Protein AF-A0A7Y9JTN6-F1 (afdb_monomer_lite)

Structure (mmCIF, N/CA/C/O backbone):
data_AF-A0A7Y9JTN6-F1
#
_entry.id   AF-A0A7Y9JTN6-F1
#
loop_
_atom_site.group_PDB
_atom_site.id
_atom_site.type_symbol
_atom_site.label_atom_id
_atom_site.label_alt_id
_atom_site.label_comp_id
_atom_site.label_asym_id
_atom_site.label_entity_id
_atom_site.label_seq_id
_atom_site.pdbx_PDB_ins_code
_atom_site.Cartn_x
_atom_site.Cartn_y
_atom_site.Cartn_z
_atom_site.occupancy
_atom_site.B_iso_or_equiv
_atom_site.auth_seq_id
_atom_site.auth_comp_id
_atom_site.auth_asym_id
_atom_site.auth_atom_id
_atom_site.pdbx_PDB_model_num
ATOM 1 N N . MET A 1 1 ? 36.329 -16.794 5.502 1.00 54.28 1 MET A N 1
ATOM 2 C CA . MET A 1 1 ? 36.485 -15.556 4.712 1.00 54.28 1 MET A CA 1
ATOM 3 C C . MET A 1 1 ? 35.180 -14.765 4.800 1.00 54.28 1 MET A C 1
ATOM 5 O O . MET A 1 1 ? 34.334 -14.875 3.928 1.00 54.28 1 MET A O 1
ATOM 9 N N . TRP A 1 2 ? 34.990 -14.066 5.921 1.00 62.34 2 TRP A N 1
ATOM 10 C CA . TRP A 1 2 ? 33.822 -13.220 6.236 1.00 62.34 2 TRP A CA 1
ATOM 11 C C . TRP A 1 2 ? 34.277 -11.772 6.541 1.00 62.34 2 TRP A C 1
ATOM 13 O O . TRP A 1 2 ? 33.577 -11.016 7.196 1.00 62.34 2 TRP A O 1
ATOM 23 N N . ASP A 1 3 ? 35.465 -11.384 6.061 1.00 61.41 3 ASP A N 1
ATOM 24 C CA . ASP A 1 3 ? 36.129 -10.095 6.339 1.00 61.41 3 ASP A CA 1
ATOM 25 C C . ASP A 1 3 ? 35.590 -8.907 5.518 1.00 61.41 3 ASP A C 1
ATOM 27 O O . ASP A 1 3 ? 36.151 -7.816 5.537 1.00 61.41 3 ASP A O 1
ATOM 31 N N . THR A 1 4 ? 34.506 -9.095 4.764 1.00 66.81 4 THR A N 1
ATOM 32 C CA . THR A 1 4 ? 33.969 -8.075 3.848 1.00 66.81 4 THR A CA 1
ATOM 33 C C . THR A 1 4 ? 32.482 -7.806 4.023 1.00 66.81 4 THR A C 1
ATOM 35 O O . THR A 1 4 ? 31.858 -7.253 3.115 1.00 66.81 4 THR A O 1
ATOM 38 N N . VAL A 1 5 ? 31.890 -8.114 5.183 1.00 63.75 5 VAL A N 1
ATOM 39 C CA . VAL A 1 5 ? 30.571 -7.541 5.478 1.00 63.75 5 VAL A CA 1
ATOM 40 C C . VAL A 1 5 ? 30.760 -6.084 5.897 1.00 63.75 5 VAL A C 1
ATOM 42 O O . VAL A 1 5 ? 31.033 -5.755 7.047 1.00 63.75 5 VAL A O 1
ATOM 45 N N . GLN A 1 6 ? 30.669 -5.210 4.900 1.00 62.91 6 GLN A N 1
ATOM 46 C CA . GLN A 1 6 ? 30.633 -3.759 5.033 1.00 62.91 6 GLN A CA 1
ATOM 47 C C . GLN A 1 6 ? 29.314 -3.371 5.716 1.00 62.91 6 GLN A C 1
ATOM 49 O O . GLN A 1 6 ? 28.330 -3.088 5.037 1.00 62.91 6 GLN A O 1
ATOM 54 N N . HIS A 1 7 ? 29.264 -3.441 7.047 1.00 58.78 7 HIS A N 1
ATOM 55 C CA . HIS A 1 7 ? 28.023 -3.210 7.786 1.00 58.78 7 HIS A CA 1
ATOM 56 C C . HIS A 1 7 ? 27.569 -1.743 7.773 1.00 58.78 7 HIS A C 1
ATOM 58 O O . HIS A 1 7 ? 26.368 -1.521 7.808 1.00 58.78 7 HIS A O 1
ATOM 64 N N . ASP A 1 8 ? 28.478 -0.767 7.621 1.00 61.59 8 ASP A N 1
ATOM 65 C CA . ASP A 1 8 ? 28.151 0.650 7.863 1.00 61.59 8 ASP A CA 1
ATOM 66 C C . ASP A 1 8 ? 28.901 1.633 6.931 1.00 61.59 8 ASP A C 1
ATOM 68 O O . ASP A 1 8 ? 29.422 2.663 7.360 1.00 61.59 8 ASP A O 1
ATOM 72 N N . GLN A 1 9 ? 29.006 1.331 5.630 1.00 61.34 9 GLN A N 1
ATOM 73 C CA . GLN A 1 9 ? 29.550 2.298 4.659 1.00 61.34 9 GLN A CA 1
ATOM 74 C C . GLN A 1 9 ? 28.560 3.460 4.431 1.00 61.34 9 GLN A C 1
ATOM 76 O O . GLN A 1 9 ? 27.352 3.206 4.364 1.00 61.34 9 GLN A O 1
ATOM 81 N N . PRO A 1 10 ? 29.017 4.715 4.234 1.00 54.53 10 PRO A N 1
ATOM 82 C CA . PRO A 1 10 ? 28.150 5.823 3.831 1.00 54.53 10 PRO A CA 1
ATOM 83 C C . PRO A 1 10 ? 27.532 5.503 2.462 1.00 54.53 10 PRO A C 1
ATOM 85 O O . PRO A 1 10 ? 28.224 5.506 1.447 1.00 54.53 10 PRO A O 1
ATOM 88 N N . GLY A 1 11 ? 26.242 5.158 2.437 1.00 60.12 11 GLY A N 1
ATOM 89 C CA . GLY A 1 11 ? 25.552 4.644 1.244 1.00 60.12 11 GLY A CA 1
ATOM 90 C C . GLY A 1 11 ? 25.098 3.183 1.341 1.00 60.12 11 GLY A C 1
ATOM 91 O O . GLY A 1 11 ? 24.415 2.705 0.437 1.00 60.12 11 GLY A O 1
ATOM 92 N N . SER A 1 12 ? 25.406 2.482 2.438 1.00 62.72 12 SER A N 1
ATOM 93 C CA . SER A 1 12 ? 24.698 1.254 2.805 1.00 62.72 12 SER A CA 1
ATOM 94 C C . SER A 1 12 ? 23.265 1.626 3.187 1.00 62.72 12 SER A C 1
ATOM 96 O O . SER A 1 12 ? 22.979 2.137 4.267 1.00 62.72 12 SER A O 1
ATOM 98 N N . ILE A 1 13 ? 22.338 1.467 2.244 1.00 67.19 13 ILE A N 1
ATOM 99 C CA . ILE A 1 13 ? 20.924 1.584 2.574 1.00 67.19 13 ILE A CA 1
ATOM 100 C C . ILE A 1 13 ? 20.611 0.371 3.452 1.00 67.19 13 ILE A C 1
ATOM 102 O O . ILE A 1 13 ? 20.745 -0.773 3.009 1.00 67.19 13 ILE A O 1
ATOM 106 N N . HIS A 1 14 ? 20.254 0.596 4.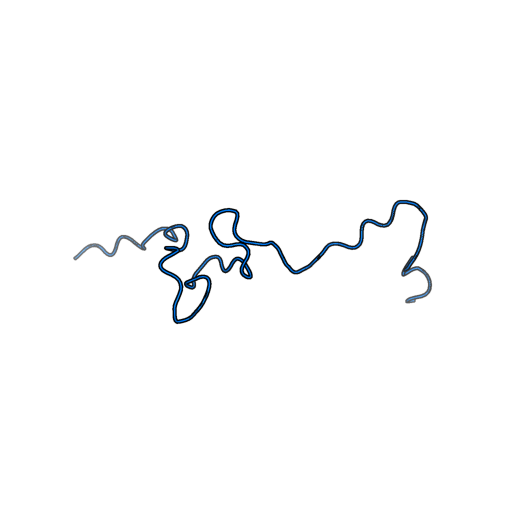716 1.00 66.81 14 HIS A N 1
ATOM 107 C CA . HIS A 1 14 ? 19.654 -0.469 5.507 1.00 66.81 14 HIS A CA 1
ATOM 108 C C . HIS A 1 14 ? 18.370 -0.859 4.786 1.00 66.81 14 HIS A C 1
ATOM 110 O O . HIS A 1 14 ? 17.383 -0.123 4.795 1.00 66.81 14 HIS A O 1
ATOM 116 N N . LEU A 1 15 ? 18.419 -1.990 4.085 1.00 64.94 15 LEU A N 1
ATOM 117 C CA . LEU A 1 15 ? 17.242 -2.584 3.486 1.00 64.94 15 LEU A CA 1
ATOM 118 C C . LEU A 1 15 ? 16.318 -2.932 4.650 1.00 64.94 15 LEU A C 1
ATOM 120 O O . LEU A 1 15 ? 16.577 -3.880 5.391 1.00 64.94 15 LEU A O 1
ATOM 124 N N . SER A 1 16 ? 15.271 -2.132 4.855 1.00 66.62 16 SER A N 1
ATOM 125 C CA . SER A 1 16 ? 14.232 -2.502 5.801 1.00 66.62 16 SER A CA 1
ATOM 126 C C . SER A 1 16 ? 13.567 -3.763 5.256 1.00 66.62 16 SER A C 1
ATOM 128 O O . SER A 1 16 ? 13.054 -3.788 4.133 1.00 66.62 16 SER A O 1
ATOM 130 N N . HIS A 1 1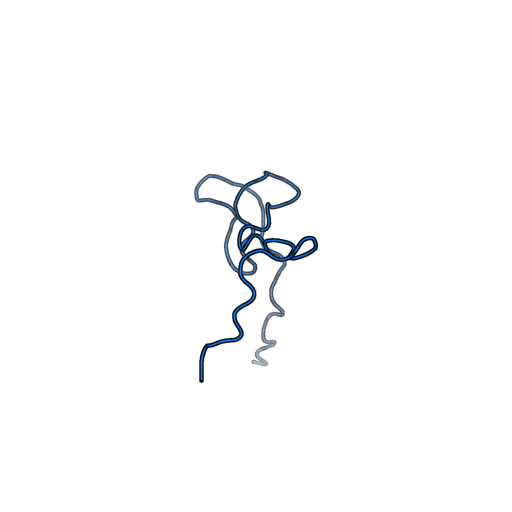7 ? 13.610 -4.841 6.036 1.00 66.50 17 HIS A N 1
ATOM 131 C CA . HIS A 1 17 ? 12.805 -6.026 5.741 1.00 66.50 17 HIS A CA 1
ATOM 132 C C . HIS A 1 17 ? 11.312 -5.685 5.803 1.00 66.50 17 HIS A C 1
ATOM 134 O O . HIS A 1 17 ? 10.507 -6.262 5.073 1.00 66.50 17 HIS A O 1
ATOM 140 N N . ASP A 1 18 ? 10.972 -4.673 6.601 1.00 68.38 18 ASP A N 1
ATOM 141 C CA . ASP A 1 18 ? 9.631 -4.135 6.694 1.00 68.38 18 ASP A CA 1
ATOM 142 C C . ASP A 1 18 ? 9.336 -3.244 5.491 1.00 68.38 18 ASP A C 1
ATOM 144 O O . ASP A 1 1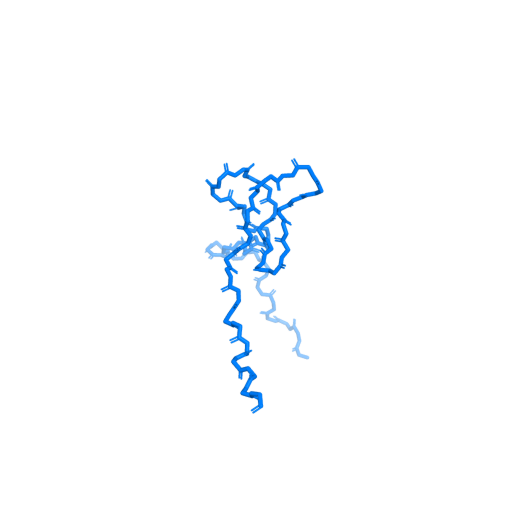8 ? 9.8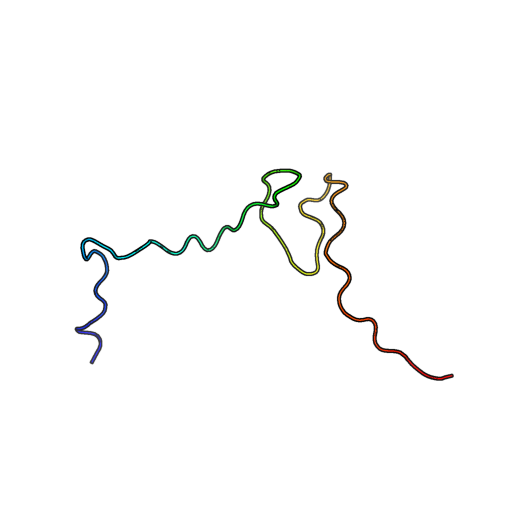64 -2.138 5.332 1.00 68.38 18 ASP A O 1
ATOM 148 N N . ARG A 1 19 ? 8.463 -3.754 4.625 1.00 75.31 19 ARG A N 1
ATOM 149 C CA . ARG A 1 19 ? 7.785 -2.973 3.594 1.00 75.31 19 ARG A CA 1
ATOM 150 C C . ARG A 1 19 ? 6.373 -2.672 4.093 1.00 75.31 19 ARG A C 1
ATOM 152 O O . ARG A 1 19 ? 5.571 -3.602 4.159 1.00 75.31 19 ARG A O 1
ATOM 159 N N . PRO A 1 20 ? 6.041 -1.420 4.451 1.00 82.50 20 PRO A N 1
ATOM 160 C CA . PRO A 1 20 ? 4.700 -1.091 4.905 1.00 82.50 20 PRO A CA 1
ATOM 161 C C . PRO A 1 20 ? 3.707 -1.126 3.739 1.00 82.50 20 PRO A C 1
ATOM 163 O O . PRO A 1 20 ? 3.968 -0.617 2.641 1.00 82.50 20 PRO A O 1
ATOM 166 N N . CYS A 1 21 ? 2.536 -1.704 3.987 1.00 80.50 21 CYS A N 1
ATOM 167 C CA . CYS A 1 21 ? 1.396 -1.647 3.088 1.00 80.50 21 CYS A CA 1
ATOM 168 C C . CYS A 1 21 ? 1.007 -0.185 2.845 1.00 80.50 21 CYS A C 1
ATOM 170 O O . CYS A 1 21 ? 0.728 0.555 3.784 1.00 80.50 21 CYS A O 1
ATOM 172 N N . GLN A 1 22 ? 0.908 0.228 1.582 1.00 80.12 22 GLN A N 1
ATOM 173 C CA . GLN A 1 22 ? 0.601 1.620 1.221 1.00 80.12 22 GLN A CA 1
ATOM 174 C C . GLN A 1 22 ? -0.850 2.039 1.526 1.00 80.12 22 GLN A C 1
ATOM 176 O O . GLN A 1 22 ? -1.207 3.196 1.334 1.00 80.12 22 GLN A O 1
ATOM 181 N N . ARG A 1 23 ? -1.699 1.110 1.988 1.00 82.25 23 ARG A N 1
ATOM 182 C CA . ARG A 1 23 ? -3.086 1.392 2.391 1.00 82.25 23 ARG A CA 1
ATOM 183 C C . ARG A 1 23 ? -3.238 1.600 3.896 1.00 82.25 23 ARG A C 1
ATOM 185 O O . ARG A 1 23 ? -3.993 2.473 4.300 1.00 82.25 23 ARG A O 1
ATOM 192 N N . CYS A 1 24 ? -2.562 0.785 4.708 1.00 86.81 24 CYS A N 1
ATOM 193 C CA . CYS A 1 24 ? -2.771 0.737 6.161 1.00 86.81 24 CYS A CA 1
ATOM 194 C C . CYS A 1 24 ? -1.496 0.889 7.004 1.00 86.81 24 CYS A C 1
ATOM 196 O O . CYS A 1 24 ? -1.601 1.042 8.213 1.00 86.81 24 CYS A O 1
ATOM 198 N N . GLY A 1 25 ? -0.302 0.850 6.407 1.00 82.75 25 GLY A N 1
ATOM 199 C CA . GLY A 1 25 ? 0.974 1.023 7.113 1.00 82.75 25 GLY A CA 1
ATOM 200 C C . GLY A 1 25 ? 1.503 -0.214 7.853 1.00 82.75 25 GLY A C 1
ATOM 201 O O . GLY A 1 25 ? 2.657 -0.210 8.266 1.00 82.75 25 GLY A O 1
ATOM 202 N N . HIS A 1 26 ? 0.712 -1.283 7.981 1.00 86.75 26 HIS A N 1
ATOM 203 C CA . HIS A 1 26 ? 1.154 -2.567 8.543 1.00 86.75 26 HIS A CA 1
ATOM 204 C C . HIS A 1 26 ? 2.185 -3.279 7.654 1.00 86.75 26 HIS A C 1
ATOM 206 O O . HIS A 1 26 ? 2.333 -2.949 6.475 1.00 86.75 26 HIS A O 1
ATOM 212 N N . GLY A 1 27 ? 2.846 -4.307 8.196 1.00 81.00 27 GLY A N 1
ATOM 213 C CA . GLY A 1 27 ? 3.746 -5.172 7.433 1.00 81.00 27 GLY A CA 1
ATOM 214 C C . GLY A 1 27 ? 3.048 -5.776 6.212 1.00 81.00 27 GLY A C 1
ATOM 215 O O . GLY A 1 27 ? 2.009 -6.429 6.325 1.00 81.00 27 GLY A O 1
ATOM 216 N N . MET A 1 28 ? 3.589 -5.520 5.021 1.00 77.94 28 MET A N 1
ATOM 217 C CA . MET A 1 28 ? 3.030 -6.045 3.782 1.00 77.94 28 MET A CA 1
ATOM 218 C C . MET A 1 28 ? 3.363 -7.532 3.648 1.00 77.94 28 MET A C 1
ATOM 220 O O . MET A 1 28 ? 4.524 -7.909 3.489 1.00 77.94 2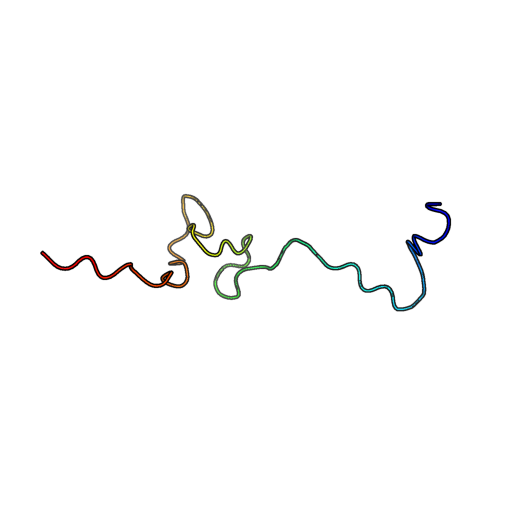8 MET A O 1
ATOM 224 N N . HIS A 1 29 ? 2.327 -8.366 3.610 1.00 74.88 29 HIS A N 1
ATOM 225 C CA . HIS A 1 29 ? 2.444 -9.784 3.293 1.00 74.88 29 HIS A CA 1
ATOM 226 C C . HIS A 1 29 ? 1.854 -10.059 1.907 1.00 74.88 29 HIS A C 1
ATOM 228 O O . HIS A 1 29 ? 0.756 -9.617 1.587 1.00 74.88 29 HIS A O 1
ATOM 234 N N . VAL A 1 30 ? 2.582 -10.800 1.067 1.00 72.25 30 VAL A N 1
ATOM 235 C CA . VAL A 1 30 ? 2.153 -11.091 -0.316 1.00 72.25 30 VAL A CA 1
ATOM 236 C C . VAL A 1 30 ? 0.931 -12.012 -0.349 1.00 72.25 30 VAL A C 1
ATOM 238 O O . VAL A 1 30 ? 0.075 -11.867 -1.213 1.00 72.25 30 VAL A O 1
ATOM 241 N N . TYR A 1 31 ? 0.839 -12.942 0.603 1.00 72.19 31 TYR A N 1
ATOM 242 C CA . TYR A 1 31 ? -0.173 -14.004 0.607 1.00 72.19 31 TYR A CA 1
ATOM 243 C C . TYR A 1 31 ? -1.146 -13.929 1.788 1.00 72.19 31 TYR A C 1
ATOM 245 O O . TYR A 1 31 ? -2.060 -14.744 1.869 1.00 72.19 31 TYR A O 1
ATOM 253 N N . LEU A 1 32 ? -0.953 -12.981 2.709 1.00 76.81 32 LEU A N 1
ATOM 254 C CA . LEU A 1 32 ? -1.751 -12.846 3.927 1.00 76.81 32 LEU A CA 1
ATOM 255 C C . LEU A 1 32 ? -2.337 -11.440 4.017 1.00 76.81 32 LEU A C 1
ATOM 257 O O . LEU A 1 32 ? -1.782 -10.488 3.468 1.00 76.81 32 LEU A O 1
ATOM 261 N N . ALA A 1 33 ? -3.446 -11.314 4.745 1.00 78.56 33 ALA A N 1
ATOM 262 C CA . ALA A 1 33 ? -3.928 -10.009 5.167 1.00 78.56 33 ALA A CA 1
ATOM 263 C C . ALA A 1 33 ? -2.842 -9.282 5.977 1.00 78.56 33 ALA A C 1
ATOM 265 O O . ALA A 1 33 ? -1.957 -9.894 6.581 1.00 78.56 33 ALA A O 1
ATOM 266 N N . CYS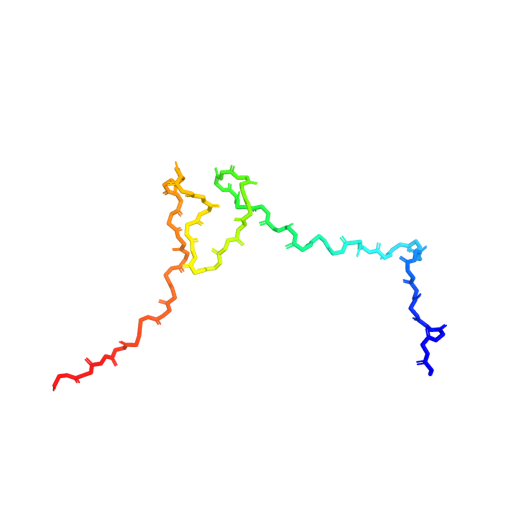 A 1 34 ? -2.911 -7.955 5.970 1.00 82.25 34 CYS A N 1
ATOM 267 C CA . CYS A 1 34 ? -1.933 -7.122 6.662 1.00 82.25 34 CYS A CA 1
ATOM 268 C C . CYS A 1 34 ? -1.933 -7.360 8.184 1.00 82.25 34 CYS A C 1
ATOM 270 O O . CYS A 1 34 ? -0.873 -7.316 8.796 1.00 82.25 34 CYS A O 1
ATOM 272 N N . ASP A 1 35 ? -3.108 -7.627 8.766 1.00 80.62 35 ASP A N 1
ATOM 273 C CA . ASP A 1 35 ? -3.303 -8.061 10.155 1.00 80.62 35 ASP A CA 1
ATOM 274 C C . ASP A 1 35 ? -4.703 -8.698 10.312 1.00 80.62 35 ASP A C 1
ATOM 276 O O . ASP A 1 35 ? -5.558 -8.564 9.434 1.00 80.62 35 ASP A O 1
ATOM 280 N N . SER A 1 36 ? -4.945 -9.358 11.442 1.00 78.12 36 SER A N 1
ATOM 281 C CA . SER A 1 36 ? -6.192 -10.008 11.863 1.00 78.12 36 SER A CA 1
ATOM 282 C C . SER A 1 36 ? -7.438 -9.112 11.835 1.00 78.12 36 SER A C 1
ATOM 284 O O . SER A 1 36 ? -8.534 -9.617 11.607 1.00 78.12 36 SER A O 1
ATOM 286 N N . GLY A 1 37 ? -7.284 -7.799 12.036 1.00 82.31 37 GLY A N 1
ATOM 287 C CA . GLY A 1 37 ? -8.371 -6.812 11.977 1.00 82.31 37 GLY A CA 1
ATOM 288 C C . GLY A 1 37 ? -8.315 -5.877 10.766 1.00 82.31 37 GLY A C 1
ATOM 289 O O . GLY A 1 37 ? -8.981 -4.845 10.768 1.00 82.31 37 GLY A O 1
ATOM 290 N N . CYS A 1 38 ? -7.474 -6.167 9.769 1.00 81.50 38 CYS A N 1
ATOM 291 C CA . CYS A 1 38 ? -7.246 -5.270 8.643 1.00 81.50 38 CYS A CA 1
ATOM 292 C C . CYS A 1 38 ? -7.904 -5.793 7.360 1.00 81.50 38 CYS A C 1
ATOM 294 O O . CYS A 1 38 ? -7.494 -6.818 6.823 1.00 81.50 38 CYS A O 1
ATOM 296 N N . ASP A 1 39 ? -8.821 -5.009 6.789 1.00 79.88 39 ASP A N 1
ATOM 297 C CA . ASP A 1 39 ? -9.539 -5.332 5.541 1.00 79.88 39 ASP A CA 1
ATOM 298 C C . ASP A 1 39 ? -8.688 -5.159 4.262 1.00 79.88 39 ASP A C 1
ATOM 300 O O . ASP A 1 39 ? -9.192 -5.009 3.144 1.00 79.88 39 ASP A O 1
ATOM 304 N N . CYS A 1 40 ? -7.362 -5.108 4.397 1.00 80.94 40 CYS A N 1
ATOM 305 C CA . CYS A 1 40 ? -6.468 -5.034 3.249 1.00 80.94 40 CYS A CA 1
ATOM 306 C C . CYS A 1 40 ? -6.317 -6.417 2.611 1.00 80.94 40 CYS A C 1
ATOM 308 O O . CYS A 1 40 ? -5.557 -7.254 3.099 1.00 80.94 40 CYS A O 1
ATOM 310 N N . GLN A 1 41 ? -7.001 -6.622 1.482 1.00 74.00 41 GLN A N 1
ATOM 311 C CA . GLN A 1 41 ? -6.840 -7.819 0.658 1.00 74.00 41 GLN A CA 1
ATOM 312 C C . GLN A 1 41 ? -5.411 -7.912 0.085 1.00 74.00 41 GLN A C 1
ATOM 314 O O . GLN A 1 41 ? -4.947 -6.938 -0.524 1.00 74.00 41 GLN A O 1
ATOM 319 N N . PRO A 1 42 ? -4.721 -9.060 0.222 1.00 71.38 42 PRO A N 1
ATOM 320 C CA . PRO A 1 42 ? -3.456 -9.299 -0.462 1.00 71.38 42 PRO A CA 1
ATOM 321 C C . PRO A 1 42 ? -3.640 -9.285 -1.984 1.00 71.38 42 PRO A C 1
ATOM 323 O O . PRO A 1 42 ? -4.729 -9.557 -2.502 1.00 71.38 42 PRO A O 1
ATOM 326 N N . LEU A 1 43 ? -2.562 -8.977 -2.711 1.00 68.25 43 LEU A N 1
ATOM 327 C CA . LEU A 1 43 ? -2.557 -9.108 -4.165 1.00 68.25 43 LEU A CA 1
ATOM 328 C C . LEU A 1 43 ? -2.836 -10.579 -4.494 1.00 68.25 43 LEU A C 1
ATOM 330 O O . LEU A 1 43 ? -2.125 -11.458 -4.011 1.00 68.25 43 LEU A O 1
ATOM 334 N N . ALA A 1 44 ? -3.885 -10.855 -5.271 1.00 63.94 44 ALA A N 1
ATOM 335 C CA . ALA A 1 44 ? -4.265 -12.225 -5.582 1.00 63.94 44 ALA A CA 1
ATOM 336 C C . ALA A 1 44 ? -3.085 -12.938 -6.258 1.00 63.94 44 ALA A C 1
ATOM 338 O O . ALA A 1 44 ? -2.703 -12.602 -7.380 1.00 63.94 44 ALA A O 1
ATOM 339 N N . ALA A 1 45 ? -2.502 -13.919 -5.566 1.00 60.03 45 ALA A N 1
ATOM 340 C CA . ALA A 1 45 ? -1.563 -14.834 -6.191 1.00 60.03 45 ALA A CA 1
ATOM 341 C C . ALA A 1 45 ? -2.268 -15.506 -7.383 1.00 60.03 45 ALA A C 1
ATOM 343 O O . ALA A 1 45 ? -3.471 -15.788 -7.284 1.00 60.03 45 ALA A O 1
ATOM 344 N N . PRO A 1 46 ? -1.566 -15.752 -8.504 1.00 61.97 46 PRO A N 1
ATOM 345 C CA . PRO A 1 46 ? -2.169 -16.415 -9.651 1.00 61.97 46 PRO A CA 1
ATOM 346 C C . PRO A 1 46 ? -2.769 -17.748 -9.200 1.00 61.97 46 PRO A C 1
ATOM 348 O O . PRO A 1 46 ? -2.075 -18.623 -8.680 1.00 61.97 46 PRO A O 1
ATOM 351 N N . GLN A 1 47 ? -4.086 -17.866 -9.354 1.00 68.88 47 GLN A N 1
ATOM 352 C CA . GLN A 1 47 ? -4.825 -19.077 -9.024 1.00 68.88 47 GLN A CA 1
ATOM 353 C C . GLN A 1 47 ? -4.364 -20.160 -10.008 1.00 68.88 47 GLN A C 1
ATOM 355 O O . GLN A 1 47 ? -4.301 -19.909 -11.214 1.00 68.88 47 GLN A O 1
ATOM 360 N N . ARG A 1 48 ? -4.038 -21.365 -9.528 1.00 65.50 48 ARG A N 1
ATOM 361 C CA . ARG A 1 48 ? -3.881 -22.505 -10.438 1.00 65.50 48 ARG A CA 1
ATOM 362 C C . ARG A 1 48 ? -5.252 -22.795 -11.044 1.00 65.50 48 ARG A C 1
ATOM 364 O O . ARG A 1 48 ? -6.163 -23.173 -10.315 1.00 65.50 48 ARG A O 1
ATOM 371 N N . LEU A 1 49 ? -5.383 -22.612 -12.356 1.00 70.19 49 LEU A N 1
ATOM 372 C CA . LEU A 1 49 ? -6.517 -23.136 -13.107 1.00 70.19 49 LEU A CA 1
ATOM 373 C C . LEU A 1 49 ? -6.413 -24.667 -13.030 1.00 70.19 49 LEU A C 1
ATOM 375 O O . LEU A 1 49 ? -5.453 -25.243 -13.539 1.00 70.19 49 LEU A O 1
ATOM 379 N N . VAL A 1 50 ? -7.314 -25.306 -12.290 1.00 70.00 50 VAL A N 1
ATOM 380 C CA . VAL A 1 50 ? -7.442 -26.766 -12.274 1.00 70.00 50 VAL A CA 1
ATOM 381 C C . VAL A 1 50 ? -8.619 -27.090 -13.181 1.00 70.00 50 VAL A C 1
ATOM 383 O O . VAL A 1 50 ? -9.754 -26.761 -12.843 1.00 70.00 50 VAL A O 1
ATOM 386 N N . ASP A 1 51 ? -8.327 -27.662 -14.348 1.00 65.38 51 ASP A N 1
ATOM 387 C CA . ASP A 1 51 ? -9.337 -28.194 -15.261 1.00 65.38 51 ASP A CA 1
ATOM 388 C C . ASP A 1 51 ? -10.014 -29.426 -14.634 1.00 65.38 51 ASP A C 1
ATOM 390 O O . ASP A 1 51 ? -9.352 -30.252 -13.997 1.00 65.38 51 ASP A O 1
ATOM 394 N N . ALA A 1 52 ? -11.342 -29.483 -14.774 1.00 66.50 52 ALA A N 1
ATOM 395 C CA . ALA A 1 52 ? -12.244 -30.484 -14.201 1.00 66.50 52 ALA A CA 1
ATOM 396 C C . ALA A 1 52 ? -12.302 -31.787 -15.012 1.00 66.50 52 ALA A C 1
ATOM 398 O O . ALA A 1 52 ? -12.190 -31.716 -16.258 1.00 66.50 52 ALA A O 1
#

Organism: NCBI:txid419476

pLDDT: mean 71.02, std 8.63, range [54.28, 86.81]

Secondary structure (DSSP, 8-state):
--TT---S-TT-----S--B-TTT-SBP-SSS-SSTT---PPP-PPP-----

Sequence (52 aa):
MWDTVQHDQPGSIHLSHDRPCQRCGHGMHVYLACDSGCDCQPLAAPQRLVDA

Radius of gyration: 18.1 Å; chains: 1; bounding box: 49×36×27 Å

Foldseek 3Di:
DPVPPPPDDPPPDPPPPADADPPPGAGQDQCDASDPPHPDDHDDDPDPPDDD